Protein AF-A0A453MZD3-F1 (afdb_monomer)

pLDDT: mean 78.27, std 13.88, range [41.5, 93.19]

Structure (mmCIF, N/CA/C/O backbone):
data_AF-A0A453MZD3-F1
#
_entry.id   AF-A0A453MZD3-F1
#
loop_
_atom_site.group_PDB
_atom_site.id
_atom_site.type_symbol
_atom_site.label_atom_id
_atom_site.label_alt_id
_atom_site.label_comp_id
_atom_site.label_asym_id
_atom_site.label_entity_id
_atom_site.label_seq_id
_atom_site.pdbx_PDB_ins_code
_atom_site.Cartn_x
_atom_site.Cartn_y
_atom_site.Cartn_z
_atom_site.occupancy
_atom_site.B_iso_or_equiv
_atom_site.auth_seq_id
_atom_site.auth_comp_id
_atom_site.auth_asym_id
_atom_site.auth_atom_id
_atom_site.pdbx_PDB_model_num
ATOM 1 N N . GLY A 1 1 ? -15.993 2.174 -24.917 1.00 41.50 1 GLY A N 1
ATOM 2 C CA . GLY A 1 1 ? -15.868 1.457 -23.635 1.00 41.50 1 GLY A CA 1
ATOM 3 C C . GLY A 1 1 ? -15.245 2.396 -22.632 1.00 41.50 1 GLY A C 1
ATOM 4 O O . GLY A 1 1 ? -14.217 2.976 -22.952 1.00 41.50 1 GLY A O 1
ATOM 5 N N . ARG A 1 2 ? -15.885 2.629 -21.482 1.00 42.34 2 ARG A N 1
ATOM 6 C CA . ARG A 1 2 ? -15.311 3.472 -20.427 1.00 42.34 2 ARG A CA 1
ATOM 7 C C . ARG A 1 2 ? -14.138 2.698 -19.822 1.00 42.34 2 ARG A C 1
ATOM 9 O O . ARG A 1 2 ? -14.357 1.676 -19.182 1.00 42.34 2 ARG A O 1
ATOM 16 N N . GLN A 1 3 ? -12.914 3.144 -20.092 1.00 46.47 3 GLN A N 1
ATOM 17 C CA . GLN A 1 3 ? -11.719 2.660 -19.413 1.00 46.47 3 GLN A CA 1
ATOM 18 C C . GLN A 1 3 ? -11.893 3.027 -17.939 1.00 46.47 3 GLN A C 1
ATOM 20 O O . GLN A 1 3 ? -11.829 4.199 -17.575 1.00 46.47 3 GLN A O 1
ATOM 25 N N . ILE A 1 4 ? -12.248 2.046 -17.110 1.00 52.25 4 ILE A N 1
ATOM 26 C CA . ILE A 1 4 ? -12.221 2.228 -15.664 1.00 52.25 4 ILE A CA 1
ATOM 27 C C . ILE A 1 4 ? -10.738 2.301 -15.332 1.00 52.25 4 ILE A C 1
ATOM 29 O O . ILE A 1 4 ? -10.037 1.292 -15.396 1.00 52.25 4 ILE A O 1
ATOM 33 N N . CYS A 1 5 ? -10.236 3.514 -15.109 1.00 53.53 5 CYS A N 1
ATOM 34 C CA . CYS A 1 5 ? -8.891 3.708 -14.598 1.00 53.53 5 CYS A CA 1
ATOM 35 C C . CYS A 1 5 ? -8.780 2.860 -13.330 1.00 53.53 5 CYS A C 1
ATOM 37 O O . CYS A 1 5 ? -9.560 3.061 -12.400 1.00 53.53 5 CYS A O 1
ATOM 39 N N . SER A 1 6 ? -7.869 1.886 -13.312 1.00 58.28 6 SER A N 1
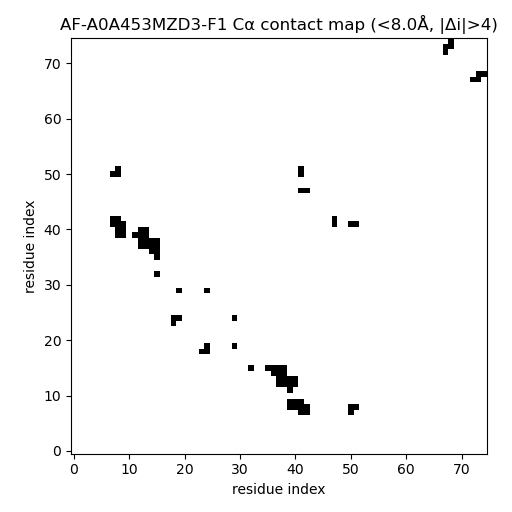ATOM 40 C CA . SER A 1 6 ? -7.555 1.176 -12.075 1.00 58.28 6 SER A CA 1
ATOM 41 C C . SER A 1 6 ? -7.171 2.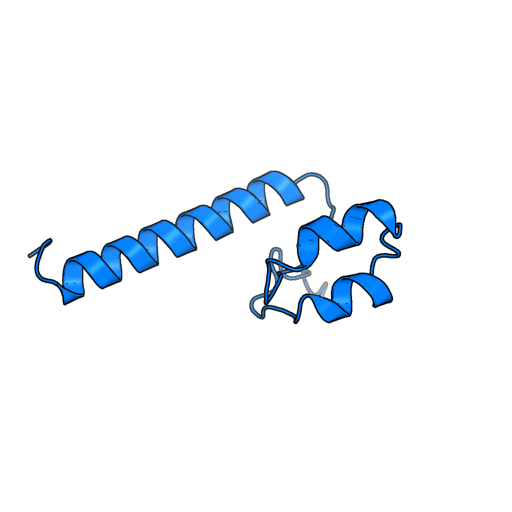224 -11.036 1.00 58.28 6 SER A C 1
ATOM 43 O O . SER A 1 6 ? -6.395 3.134 -11.341 1.00 58.28 6 SER A O 1
ATOM 45 N N . GLU A 1 7 ? -7.724 2.132 -9.827 1.00 63.81 7 GLU A N 1
ATOM 46 C CA . GLU A 1 7 ? -7.269 2.981 -8.729 1.00 63.81 7 GLU A CA 1
ATOM 47 C C . GLU A 1 7 ? -5.748 2.818 -8.590 1.00 63.81 7 GLU A C 1
ATOM 49 O O . GLU A 1 7 ? -5.227 1.700 -8.611 1.00 63.81 7 GLU A O 1
ATOM 54 N N . HIS A 1 8 ? -5.025 3.940 -8.513 1.00 67.50 8 HIS A N 1
ATOM 55 C CA . HIS A 1 8 ? -3.557 3.941 -8.457 1.00 67.50 8 HIS A CA 1
ATOM 56 C C . HIS A 1 8 ? -3.039 3.316 -7.154 1.00 67.50 8 HIS A C 1
ATOM 58 O O . HIS A 1 8 ? -1.934 2.776 -7.105 1.00 67.50 8 HIS A O 1
ATOM 64 N N . VAL A 1 9 ? -3.855 3.403 -6.103 1.00 64.75 9 VAL A N 1
ATOM 65 C CA . VAL A 1 9 ? -3.652 2.827 -4.778 1.00 64.75 9 VAL A CA 1
ATOM 66 C C . VAL A 1 9 ? -5.036 2.414 -4.276 1.00 64.75 9 VAL A C 1
ATOM 68 O O . VAL A 1 9 ? -5.941 3.243 -4.267 1.00 64.75 9 VAL A O 1
ATOM 71 N N . GLN A 1 10 ? -5.217 1.152 -3.876 1.00 74.81 10 GLN A N 1
ATOM 72 C CA . GLN A 1 10 ? -6.492 0.701 -3.307 1.00 74.81 10 GLN A CA 1
ATOM 73 C C . GLN A 1 10 ? -6.791 1.480 -2.026 1.00 74.81 10 GLN A C 1
ATOM 75 O O . GLN A 1 10 ? -5.890 1.626 -1.208 1.00 74.81 10 GLN A O 1
ATOM 80 N N . HIS A 1 11 ? -8.027 1.930 -1.797 1.00 73.75 11 HIS A N 1
ATOM 81 C CA . HIS A 1 11 ? -8.387 2.643 -0.558 1.00 73.75 11 HIS A CA 1
ATOM 82 C C . HIS A 1 11 ? -8.498 1.737 0.675 1.00 73.75 11 HIS A C 1
ATOM 84 O O . HIS A 1 11 ? -8.174 2.160 1.787 1.00 73.75 11 HIS A O 1
ATOM 90 N N . GLN A 1 12 ? -8.859 0.468 0.495 1.00 80.44 12 GLN A N 1
ATOM 91 C CA . GLN A 1 12 ? -8.983 -0.501 1.588 1.00 80.44 12 GLN A CA 1
ATOM 92 C C . GLN A 1 12 ? -7.708 -1.325 1.764 1.00 80.44 12 GLN A C 1
ATOM 94 O O . GLN A 1 12 ? -7.059 -1.709 0.790 1.00 80.44 12 GLN A O 1
ATOM 99 N N . THR A 1 13 ? -7.339 -1.542 3.021 1.00 88.94 13 THR A N 1
ATOM 100 C CA . THR A 1 13 ? -6.319 -2.509 3.412 1.00 88.94 13 THR A CA 1
ATOM 101 C C . THR A 1 13 ? -6.891 -3.922 3.357 1.00 88.94 13 THR A C 1
ATOM 103 O O . THR A 1 13 ? -8.103 -4.132 3.338 1.00 88.94 13 THR A O 1
ATOM 106 N N . GLN A 1 14 ? -6.000 -4.899 3.277 1.00 89.81 14 GLN A N 1
ATOM 107 C CA . GLN A 1 14 ? -6.309 -6.319 3.263 1.00 89.81 14 GLN A CA 1
ATOM 108 C C . GLN A 1 14 ? -5.528 -7.011 4.376 1.00 89.81 14 GLN A C 1
ATOM 110 O O . GLN A 1 14 ? -4.419 -6.578 4.703 1.00 89.81 14 GLN A O 1
ATOM 115 N N . PRO A 1 15 ? -6.065 -8.091 4.957 1.00 89.88 15 PRO A N 1
ATOM 116 C CA . PRO A 1 15 ? -5.378 -8.813 6.018 1.00 89.88 15 PRO A CA 1
ATOM 117 C C . PRO A 1 15 ? -4.102 -9.469 5.480 1.00 89.88 15 PRO A C 1
ATOM 119 O O . PRO A 1 15 ? -4.117 -10.061 4.400 1.00 89.88 15 PRO A O 1
ATOM 122 N N . ILE A 1 16 ? -3.003 -9.428 6.245 1.00 88.12 16 ILE A N 1
ATOM 123 C CA . ILE A 1 16 ? -1.702 -9.979 5.812 1.00 88.12 16 ILE A CA 1
ATOM 124 C C . ILE A 1 16 ? -1.780 -11.463 5.418 1.00 88.12 16 ILE A C 1
ATOM 126 O O . ILE A 1 16 ? -1.035 -11.936 4.561 1.00 88.12 16 ILE A O 1
ATOM 130 N N . SER A 1 17 ? -2.730 -12.196 6.008 1.00 84.19 17 SER A N 1
ATOM 131 C CA . SER A 1 17 ? -2.991 -13.608 5.724 1.00 84.19 17 SER A CA 1
ATOM 132 C C . SER A 1 17 ? -3.338 -13.866 4.254 1.00 84.19 17 SER A C 1
ATOM 134 O O . SER A 1 17 ? -3.093 -14.959 3.738 1.00 84.19 17 SER A O 1
ATOM 136 N N . GLU A 1 18 ? -3.853 -12.857 3.551 1.00 85.44 18 GLU A N 1
ATOM 137 C CA . GLU A 1 18 ? -4.225 -12.950 2.146 1.00 85.44 18 GLU A CA 1
ATOM 138 C C . GLU A 1 18 ? -3.017 -12.909 1.193 1.00 85.44 18 GLU A C 1
ATOM 140 O O . GLU A 1 18 ? -3.101 -13.410 0.067 1.00 85.44 18 GLU A O 1
ATOM 145 N N . VAL A 1 19 ? -1.857 -12.413 1.649 1.00 81.25 19 VAL A N 1
ATOM 146 C CA . VAL A 1 19 ? -0.629 -12.335 0.837 1.00 81.25 19 VAL A CA 1
ATOM 147 C C . VAL A 1 19 ? -0.215 -13.711 0.314 1.00 81.25 19 VAL A C 1
ATOM 149 O O . VAL A 1 19 ? 0.139 -13.858 -0.859 1.00 81.25 19 VAL A O 1
ATOM 152 N N . ARG A 1 20 ? -0.312 -14.738 1.168 1.00 70.62 20 ARG A N 1
ATOM 153 C CA . ARG A 1 20 ? 0.070 -16.117 0.835 1.00 70.62 20 ARG A CA 1
ATOM 154 C C . ARG A 1 20 ? -0.761 -16.689 -0.311 1.00 70.62 20 ARG A C 1
ATOM 156 O O . ARG A 1 20 ? -0.223 -17.390 -1.162 1.00 70.62 20 ARG A O 1
ATOM 163 N N . ASN A 1 21 ? -2.060 -16.397 -0.316 1.00 72.56 21 ASN A N 1
ATOM 164 C CA . ASN A 1 21 ? -2.990 -16.901 -1.323 1.00 72.56 21 ASN A CA 1
ATOM 165 C C . ASN A 1 21 ? -2.793 -16.172 -2.661 1.00 72.56 21 ASN A C 1
ATOM 167 O O . ASN A 1 21 ? -2.813 -16.784 -3.724 1.00 72.56 21 ASN A O 1
ATOM 171 N N . ARG A 1 22 ? -2.549 -14.858 -2.606 1.00 73.44 22 ARG A N 1
ATOM 172 C CA . ARG A 1 22 ? -2.636 -14.000 -3.789 1.00 73.44 22 ARG A CA 1
ATOM 173 C C . ARG A 1 22 ? -1.310 -13.759 -4.520 1.00 73.44 22 ARG A C 1
ATOM 175 O O . ARG A 1 22 ? -1.341 -13.506 -5.719 1.00 73.44 22 ARG A O 1
ATOM 182 N N . TYR A 1 23 ? -0.164 -13.856 -3.839 1.00 72.06 23 TYR A N 1
ATOM 183 C CA . TYR A 1 23 ? 1.140 -13.457 -4.403 1.00 72.06 23 TYR A CA 1
ATOM 184 C C . TYR A 1 23 ? 2.209 -14.559 -4.413 1.00 72.06 23 TYR A C 1
ATOM 186 O O . TYR A 1 23 ? 3.376 -14.262 -4.652 1.00 72.06 23 TYR A O 1
ATOM 194 N N . MET A 1 24 ? 1.832 -15.823 -4.165 1.00 63.56 24 MET A N 1
ATOM 195 C CA . MET A 1 24 ? 2.730 -16.997 -4.190 1.00 63.56 24 MET A CA 1
ATOM 196 C C . MET A 1 24 ? 4.083 -16.763 -3.490 1.00 63.56 24 MET A C 1
ATOM 198 O O . MET A 1 24 ? 5.140 -17.145 -3.993 1.00 63.56 24 MET A O 1
ATOM 202 N N . VAL A 1 25 ? 4.060 -16.103 -2.329 1.00 61.38 25 VAL A N 1
ATOM 203 C CA . VAL A 1 25 ? 5.279 -15.778 -1.582 1.00 61.38 25 VAL A CA 1
ATOM 204 C C . VAL A 1 25 ? 5.954 -17.077 -1.129 1.00 61.38 25 VAL A C 1
ATOM 206 O O . VAL A 1 25 ? 5.334 -17.907 -0.464 1.00 61.38 25 VAL A O 1
ATOM 209 N N . SER A 1 26 ? 7.223 -17.262 -1.510 1.00 58.12 26 SER A N 1
ATOM 210 C CA . SER A 1 26 ? 8.058 -18.379 -1.049 1.00 58.12 26 SER A CA 1
ATOM 211 C C . SER A 1 26 ? 8.095 -18.417 0.482 1.00 58.12 26 SER A C 1
ATOM 213 O O . SER A 1 26 ? 8.175 -17.369 1.126 1.00 58.12 26 SER A O 1
ATOM 215 N N . SER A 1 27 ? 8.065 -19.617 1.071 1.00 59.19 27 SER A N 1
ATOM 21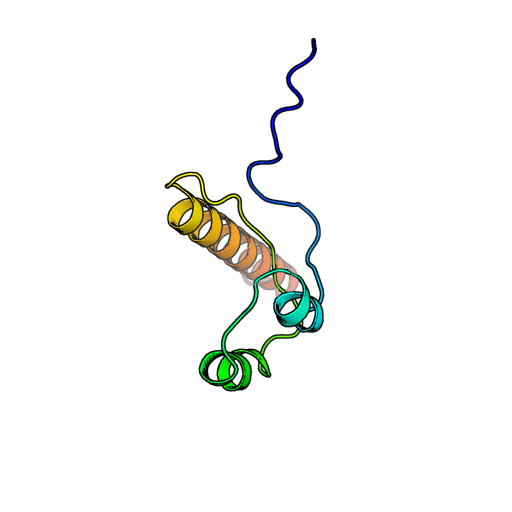6 C CA . SER A 1 27 ? 7.983 -19.826 2.526 1.00 59.19 27 SER A CA 1
ATOM 217 C C . SER A 1 27 ? 9.036 -19.059 3.326 1.00 59.19 27 SER A C 1
ATOM 219 O O . SER A 1 27 ? 8.780 -18.716 4.473 1.00 59.19 27 SER A O 1
ATOM 221 N N . ASN A 1 28 ? 10.187 -18.750 2.721 1.00 59.53 28 ASN A N 1
ATOM 222 C CA .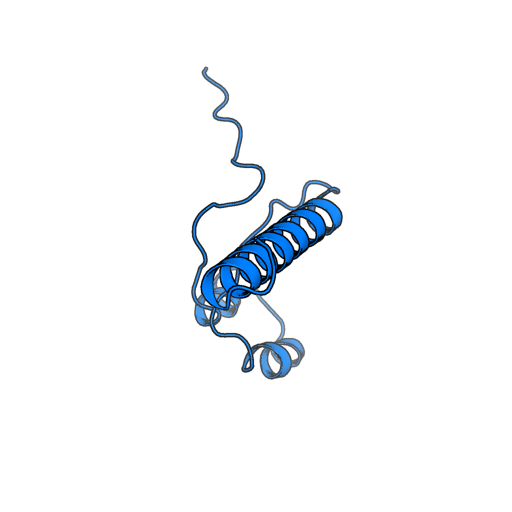 ASN A 1 28 ? 11.299 -18.055 3.372 1.00 59.53 28 ASN A CA 1
ATOM 223 C C . ASN A 1 28 ? 11.063 -1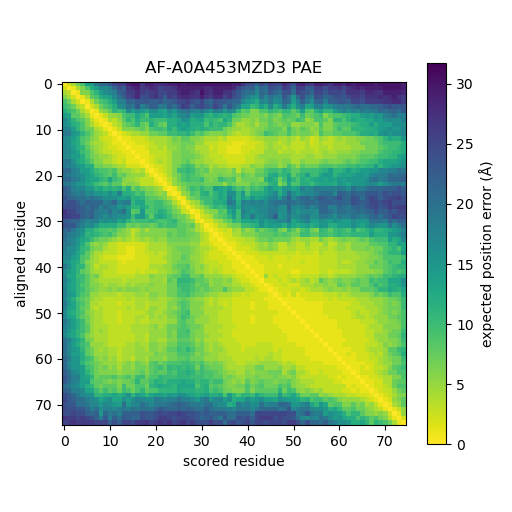6.544 3.573 1.00 59.53 28 ASN A C 1
ATOM 225 O O . ASN A 1 28 ? 11.821 -15.913 4.304 1.00 59.53 28 ASN A O 1
ATOM 229 N N . GLY A 1 29 ? 10.060 -15.956 2.910 1.00 57.81 29 GLY A N 1
ATOM 230 C CA . GLY A 1 29 ? 9.672 -14.551 3.080 1.00 57.81 29 GLY A CA 1
ATOM 231 C C . GLY A 1 29 ? 8.511 -14.336 4.057 1.00 57.81 29 GLY A C 1
ATOM 232 O O . GLY A 1 29 ? 8.284 -13.208 4.485 1.00 57.81 29 GLY A O 1
ATOM 233 N N . MET A 1 30 ? 7.773 -15.390 4.427 1.00 58.97 30 MET A N 1
ATOM 234 C CA . MET A 1 30 ? 6.555 -15.279 5.249 1.00 58.97 30 MET A CA 1
ATOM 235 C C . MET A 1 30 ? 6.839 -14.958 6.716 1.00 58.97 30 MET A C 1
ATOM 237 O O . MET A 1 30 ? 6.129 -14.164 7.315 1.00 58.97 30 MET A O 1
ATOM 241 N N . ASN A 1 31 ? 7.907 -15.518 7.268 1.00 63.62 31 ASN A N 1
ATOM 242 C CA . ASN A 1 31 ? 8.365 -15.294 8.639 1.00 63.62 31 ASN A CA 1
ATOM 243 C C . ASN A 1 31 ? 8.728 -13.820 8.923 1.00 63.62 31 ASN A C 1
ATOM 245 O O . ASN A 1 31 ? 8.806 -13.420 10.079 1.00 63.62 31 ASN A O 1
ATOM 249 N N . SER A 1 32 ? 8.915 -12.992 7.888 1.00 72.56 32 SER A N 1
ATOM 250 C CA . SER A 1 32 ? 9.060 -11.537 8.034 1.00 72.56 32 SER A CA 1
ATOM 251 C C . SER A 1 32 ? 7.721 -10.789 8.101 1.00 72.56 32 SER A C 1
ATOM 253 O O . SER A 1 32 ? 7.702 -9.634 8.524 1.00 72.56 32 SER A O 1
ATOM 255 N N . LEU A 1 33 ? 6.621 -11.391 7.641 1.00 77.50 33 LEU A N 1
ATOM 256 C CA . LEU A 1 33 ? 5.309 -10.742 7.543 1.00 77.50 33 LEU A CA 1
ATOM 257 C C . LEU A 1 33 ? 4.459 -10.919 8.806 1.00 77.50 33 LEU A C 1
ATOM 259 O O . LEU A 1 33 ? 3.501 -10.175 8.981 1.00 77.50 33 LEU A O 1
ATOM 263 N N . ASP A 1 34 ? 4.831 -11.833 9.704 1.00 78.75 34 ASP A N 1
ATOM 264 C CA . ASP A 1 34 ? 4.080 -12.125 10.935 1.00 78.75 34 ASP A CA 1
ATOM 265 C C . ASP A 1 34 ? 3.948 -10.910 11.879 1.00 78.75 34 ASP A C 1
ATOM 267 O O . ASP A 1 34 ? 3.048 -10.865 12.714 1.00 78.75 34 ASP A O 1
ATOM 271 N N . GLY A 1 35 ? 4.812 -9.897 11.738 1.00 86.19 35 GLY A N 1
ATOM 272 C CA . GLY A 1 35 ? 4.729 -8.634 12.483 1.00 86.19 35 GLY A CA 1
ATOM 273 C C . GLY A 1 35 ? 3.739 -7.605 11.919 1.00 86.19 35 GLY A C 1
ATOM 274 O O . GLY A 1 35 ? 3.598 -6.528 12.496 1.00 86.19 35 GLY A O 1
ATOM 275 N N . TYR A 1 36 ? 3.077 -7.897 10.798 1.00 87.12 36 TYR A N 1
ATOM 276 C CA . TYR A 1 36 ? 2.173 -6.975 10.113 1.00 87.12 36 TYR A CA 1
ATOM 277 C C . TYR A 1 36 ? 0.734 -7.487 10.170 1.00 87.12 36 TYR A C 1
ATOM 279 O O . TYR A 1 36 ? 0.478 -8.643 9.868 1.00 87.12 36 TYR A O 1
ATOM 287 N N . SER A 1 37 ? -0.230 -6.627 10.503 1.00 90.19 37 SER A N 1
ATOM 288 C CA . SER A 1 37 ? -1.653 -7.015 10.541 1.00 90.19 37 SER A CA 1
ATOM 289 C C . SER A 1 37 ? -2.321 -6.920 9.169 1.00 90.19 37 SER A C 1
ATOM 291 O O . SER A 1 37 ? -3.128 -7.767 8.779 1.00 90.19 37 SER A O 1
ATOM 293 N N . GLU A 1 38 ? -1.978 -5.874 8.424 1.00 91.12 38 GLU A N 1
ATOM 294 C CA . GLU A 1 38 ? -2.647 -5.485 7.190 1.00 91.12 38 GLU A CA 1
ATOM 295 C C . GLU A 1 38 ? -1.636 -5.000 6.151 1.00 91.12 38 GLU A C 1
ATOM 297 O O . GLU A 1 38 ? -0.568 -4.483 6.486 1.00 91.12 38 GLU A O 1
ATOM 302 N N . PHE A 1 39 ? -1.991 -5.132 4.876 1.00 87.88 39 PHE A N 1
ATOM 303 C CA . PHE A 1 39 ? -1.229 -4.602 3.754 1.00 87.88 39 PHE A CA 1
ATOM 304 C C . PHE A 1 39 ? -2.159 -3.948 2.735 1.00 87.88 39 PHE A C 1
ATOM 306 O O . PHE A 1 39 ? -3.367 -4.180 2.709 1.00 87.88 39 PHE A O 1
ATOM 313 N N . ARG A 1 40 ? -1.588 -3.117 1.867 1.00 89.38 40 ARG A N 1
ATOM 314 C CA . ARG A 1 40 ? -2.313 -2.465 0.781 1.00 89.38 40 ARG A CA 1
ATOM 315 C C . ARG A 1 40 ? -1.650 -2.832 -0.541 1.00 89.38 40 ARG A C 1
ATOM 317 O O . ARG A 1 40 ? -0.473 -2.516 -0.715 1.00 89.38 40 ARG A O 1
ATOM 324 N N . PRO A 1 41 ? -2.357 -3.480 -1.475 1.00 86.62 41 PRO A N 1
ATOM 325 C CA . PRO A 1 41 ? -1.786 -3.760 -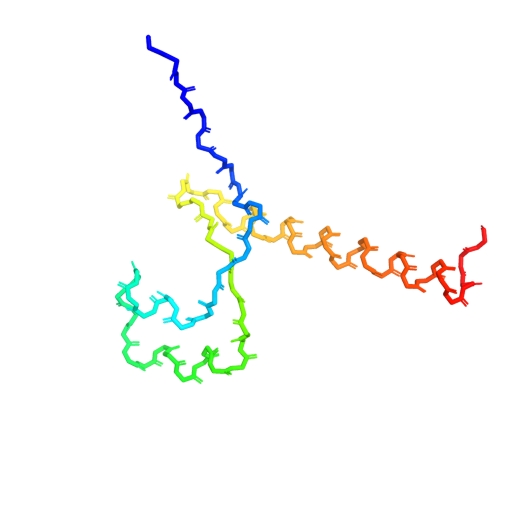2.778 1.00 86.62 41 PRO A CA 1
ATOM 326 C C . PRO A 1 41 ? -1.689 -2.475 -3.605 1.00 86.62 41 PRO A C 1
ATOM 328 O O . PRO A 1 41 ? -2.589 -1.631 -3.610 1.00 86.62 41 PRO A O 1
ATOM 331 N N . VAL A 1 42 ? -0.579 -2.349 -4.324 1.00 86.81 42 VAL A N 1
ATOM 332 C CA . VAL A 1 42 ? -0.303 -1.252 -5.253 1.00 86.81 42 VAL A CA 1
ATOM 333 C C . VAL A 1 42 ? 0.004 -1.866 -6.611 1.00 86.81 42 VAL A C 1
ATOM 335 O O . VAL A 1 42 ? 0.713 -2.870 -6.695 1.00 86.81 42 VAL A O 1
ATOM 338 N N . ILE A 1 43 ? -0.552 -1.288 -7.674 1.00 86.94 43 ILE A N 1
ATOM 339 C CA . ILE A 1 43 ? -0.358 -1.797 -9.034 1.00 86.94 43 ILE A CA 1
ATOM 340 C C . ILE A 1 43 ? 1.126 -1.745 -9.427 1.00 86.94 43 ILE A C 1
ATOM 342 O O . ILE A 1 43 ? 1.805 -0.751 -9.184 1.00 86.94 43 ILE A O 1
ATOM 346 N N . GLY A 1 44 ? 1.633 -2.828 -10.018 1.00 85.00 44 GLY A N 1
ATOM 347 C CA . GLY A 1 44 ? 3.035 -2.980 -10.416 1.00 85.00 44 GLY A CA 1
ATOM 348 C C . GLY A 1 44 ? 3.328 -2.430 -11.812 1.00 85.00 44 GLY A C 1
ATOM 349 O O . GLY A 1 44 ? 3.720 -3.190 -12.689 1.00 85.00 44 GLY A O 1
ATOM 350 N N . ASP A 1 45 ? 3.120 -1.135 -12.036 1.00 89.12 45 ASP A N 1
ATOM 351 C CA . ASP A 1 45 ? 3.300 -0.471 -13.340 1.00 89.12 45 ASP A CA 1
ATOM 352 C C . ASP A 1 45 ? 4.626 0.305 -13.469 1.00 89.12 45 ASP A C 1
ATOM 354 O O . ASP A 1 45 ? 4.765 1.158 -14.340 1.00 89.12 45 ASP A O 1
ATOM 358 N N . GLY A 1 46 ? 5.601 0.012 -12.603 1.00 89.56 46 GLY A N 1
ATOM 359 C CA . GLY A 1 46 ? 6.899 0.698 -12.541 1.00 89.56 46 GLY A CA 1
ATOM 360 C C . GLY A 1 46 ? 6.966 1.817 -11.498 1.00 89.56 46 GLY A C 1
ATOM 361 O O . GLY A 1 46 ? 8.047 2.116 -11.003 1.00 89.56 46 GLY A O 1
ATOM 362 N N . GLU A 1 47 ? 5.819 2.339 -11.055 1.00 92.06 47 GLU A N 1
ATOM 363 C CA . GLU A 1 47 ? 5.737 3.436 -10.076 1.00 92.06 47 GLU A CA 1
ATOM 364 C C . GLU A 1 47 ? 5.313 2.962 -8.672 1.00 92.06 47 GLU A C 1
ATOM 366 O O . GLU A 1 47 ? 5.070 3.765 -7.765 1.00 92.06 47 GLU A O 1
ATOM 371 N N . CYS A 1 48 ? 5.203 1.645 -8.462 1.00 89.12 48 CYS A N 1
ATOM 372 C CA . CYS A 1 48 ? 4.657 1.058 -7.236 1.00 89.12 48 CYS A CA 1
ATOM 373 C C . CYS A 1 48 ? 5.437 1.448 -5.972 1.00 89.12 48 CYS A C 1
ATOM 375 O O . CYS A 1 48 ? 4.822 1.685 -4.929 1.00 89.12 48 CYS A O 1
ATOM 377 N N . PHE A 1 49 ? 6.765 1.576 -6.061 1.00 91.19 49 PHE A N 1
ATOM 378 C CA . PHE A 1 49 ? 7.603 2.029 -4.950 1.00 91.19 49 PHE A CA 1
ATOM 379 C C . PHE A 1 49 ? 7.253 3.462 -4.538 1.00 91.19 49 PHE A C 1
ATOM 381 O O . PHE A 1 49 ? 6.929 3.706 -3.376 1.00 91.19 49 PHE A O 1
ATOM 388 N N . TYR A 1 50 ? 7.246 4.396 -5.493 1.00 92.12 50 TYR A N 1
ATOM 389 C CA . TYR A 1 50 ? 6.951 5.803 -5.228 1.00 92.12 50 TYR A CA 1
ATOM 390 C C . TYR A 1 50 ? 5.535 5.988 -4.693 1.00 92.12 50 TYR A C 1
ATOM 392 O O . TYR A 1 50 ? 5.334 6.702 -3.714 1.00 92.12 50 TYR A O 1
ATOM 400 N N . ARG A 1 51 ? 4.552 5.285 -5.264 1.00 92.38 51 ARG A N 1
ATOM 401 C CA . ARG A 1 51 ? 3.165 5.339 -4.782 1.00 92.38 51 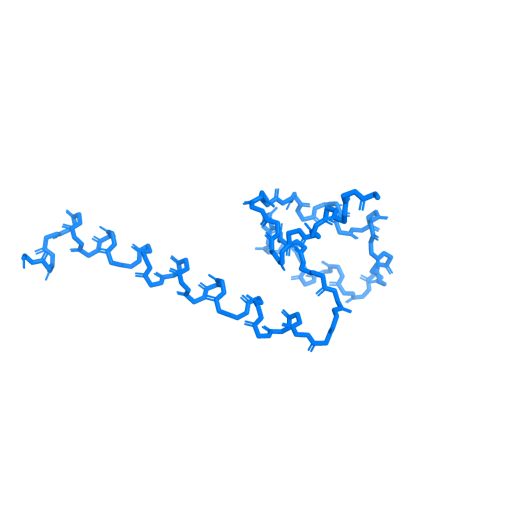ARG A CA 1
ATOM 402 C C . ARG A 1 51 ? 3.019 4.801 -3.366 1.00 92.38 51 ARG A C 1
ATOM 404 O O . ARG A 1 51 ? 2.347 5.431 -2.553 1.00 92.38 51 ARG A O 1
ATOM 411 N N . SER A 1 52 ? 3.672 3.679 -3.062 1.00 90.88 52 SER A N 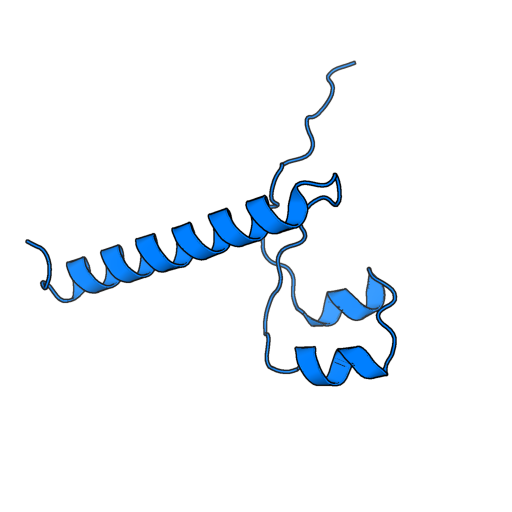1
ATOM 412 C CA . SER A 1 52 ? 3.666 3.105 -1.712 1.00 90.88 52 SER A CA 1
ATOM 413 C C . SER A 1 52 ? 4.321 4.056 -0.710 1.00 90.88 52 SER A C 1
ATOM 415 O O . SER A 1 52 ? 3.771 4.300 0.360 1.00 90.88 52 SER A O 1
ATOM 417 N N . PHE A 1 53 ? 5.465 4.640 -1.074 1.00 93.19 53 PHE A N 1
ATOM 418 C CA . PHE A 1 53 ? 6.192 5.582 -0.230 1.00 93.19 53 PHE A CA 1
ATOM 419 C C . PHE A 1 53 ? 5.387 6.858 0.044 1.00 93.19 53 PHE A C 1
ATOM 421 O O . PHE A 1 53 ? 5.208 7.228 1.203 1.00 93.19 53 PHE A O 1
ATOM 428 N N . ILE A 1 54 ? 4.857 7.500 -1.004 1.00 93.00 54 ILE A N 1
ATOM 429 C CA . ILE A 1 54 ? 4.062 8.731 -0.887 1.00 93.00 54 ILE A CA 1
ATOM 430 C C . ILE A 1 54 ? 2.838 8.484 -0.007 1.00 93.00 54 ILE A C 1
ATOM 432 O O . ILE A 1 54 ? 2.570 9.268 0.901 1.00 93.00 54 ILE A O 1
ATOM 436 N N . PHE A 1 55 ? 2.115 7.384 -0.234 1.00 91.38 55 PHE A N 1
ATOM 437 C CA . PHE A 1 55 ? 0.930 7.070 0.557 1.00 91.38 55 PHE A CA 1
ATOM 438 C C . PHE A 1 55 ? 1.275 6.857 2.037 1.00 91.38 55 PHE A C 1
ATOM 440 O O . PHE A 1 55 ? 0.656 7.472 2.904 1.00 91.38 55 PHE A O 1
ATOM 447 N N . SER A 1 56 ? 2.289 6.039 2.334 1.00 90.25 56 SER A N 1
ATOM 448 C CA . SER A 1 56 ? 2.734 5.790 3.710 1.00 90.25 56 SER A CA 1
ATOM 449 C C . SER A 1 56 ? 3.187 7.071 4.409 1.00 90.25 56 SER A C 1
ATOM 451 O O . SER A 1 56 ? 2.823 7.302 5.561 1.00 90.25 56 SER A O 1
ATOM 453 N N . TYR A 1 57 ? 3.926 7.933 3.708 1.00 93.06 57 TYR A N 1
ATOM 454 C CA . TYR A 1 57 ? 4.364 9.216 4.248 1.00 93.06 57 TYR A CA 1
ATOM 455 C C . TYR A 1 57 ? 3.182 10.123 4.598 1.00 93.06 57 TYR A C 1
ATOM 457 O O . TYR A 1 57 ? 3.142 10.671 5.696 1.00 93.06 57 TYR A O 1
ATOM 465 N N . LEU A 1 58 ? 2.196 10.247 3.703 1.00 91.56 58 LEU A N 1
ATOM 466 C CA . LEU A 1 58 ? 1.015 11.076 3.945 1.00 91.56 58 LEU A CA 1
ATOM 467 C C . LEU A 1 58 ? 0.189 10.568 5.129 1.00 91.56 58 LEU A C 1
ATOM 469 O O . LEU A 1 58 ? -0.241 11.376 5.945 1.00 91.56 58 LEU A O 1
ATOM 473 N N . VAL A 1 59 ? 0.001 9.251 5.264 1.00 89.94 59 VAL A N 1
ATOM 474 C CA . VAL A 1 59 ? -0.705 8.670 6.419 1.00 89.94 59 VAL A CA 1
ATOM 475 C C . VAL A 1 59 ? 0.008 9.013 7.723 1.00 89.94 59 VAL A C 1
ATOM 477 O O . VAL A 1 59 ? -0.640 9.454 8.669 1.00 89.94 59 VAL A O 1
ATOM 480 N N . ILE A 1 60 ? 1.334 8.856 7.767 1.00 91.62 60 ILE A N 1
ATOM 481 C CA . ILE A 1 60 ? 2.129 9.178 8.956 1.00 91.62 60 ILE A CA 1
ATOM 482 C C . ILE A 1 60 ? 2.053 10.675 9.254 1.00 91.62 60 ILE A C 1
ATOM 484 O O . ILE A 1 60 ? 1.733 11.047 10.375 1.00 91.62 60 ILE A O 1
ATOM 488 N N . ALA A 1 61 ? 2.286 11.534 8.261 1.00 91.88 61 ALA A N 1
ATOM 489 C CA . ALA A 1 61 ? 2.266 12.981 8.442 1.00 91.88 61 ALA A CA 1
ATOM 490 C C . ALA A 1 61 ? 0.898 13.484 8.925 1.00 91.88 61 ALA A C 1
ATOM 492 O O . ALA A 1 61 ? 0.836 14.296 9.845 1.00 91.88 61 ALA A O 1
ATOM 493 N N . LEU A 1 62 ? -0.196 12.974 8.349 1.00 91.12 62 LEU A N 1
ATOM 494 C CA . LEU A 1 62 ? -1.556 13.331 8.751 1.00 91.12 62 LEU A CA 1
ATOM 495 C C . LEU A 1 62 ? -1.899 12.808 10.145 1.00 91.12 62 LEU A C 1
ATOM 497 O O . LEU A 1 62 ? -2.487 13.547 10.927 1.00 91.12 62 LEU A O 1
ATOM 501 N N . LEU A 1 63 ? -1.516 11.572 10.480 1.00 89.25 63 LEU A N 1
ATOM 502 C CA . LEU A 1 63 ? -1.727 11.026 11.821 1.00 89.25 63 LEU A CA 1
ATOM 503 C C . LEU A 1 63 ? -0.916 11.805 12.858 1.00 89.25 63 LEU A C 1
ATOM 505 O O . LEU A 1 63 ? -1.449 12.175 13.896 1.00 89.25 63 LEU A O 1
ATOM 509 N N . SER A 1 64 ? 0.353 12.100 12.573 1.00 88.56 64 SER A N 1
ATOM 510 C CA . SER A 1 64 ? 1.197 12.923 13.437 1.00 88.56 64 SER A CA 1
ATOM 511 C C . SER A 1 64 ? 0.626 14.325 13.611 1.00 88.56 64 SER A C 1
ATOM 513 O O . SER A 1 64 ? 0.604 14.819 14.731 1.00 88.56 64 SER A O 1
ATOM 515 N N . PHE A 1 65 ? 0.126 14.947 12.541 1.00 86.94 65 PHE A N 1
ATOM 516 C CA . PHE A 1 65 ? -0.536 16.245 12.620 1.00 86.94 65 PHE A CA 1
ATOM 517 C C . PHE A 1 65 ? -1.813 16.180 13.465 1.00 86.94 65 PHE A C 1
ATOM 519 O O . PHE A 1 65 ? -1.998 17.008 14.349 1.00 86.94 65 PHE A O 1
ATOM 526 N N . PHE A 1 66 ? -2.663 15.175 13.241 1.00 86.31 66 PHE A N 1
ATOM 527 C CA . PHE A 1 66 ? -3.898 14.987 13.999 1.00 86.31 66 PHE A CA 1
ATOM 528 C C . PHE A 1 66 ? -3.622 14.746 15.486 1.00 86.31 66 PHE A C 1
ATOM 530 O O . PHE A 1 66 ? -4.231 15.394 16.328 1.00 86.31 66 PHE A O 1
ATOM 537 N N . LEU A 1 67 ? -2.657 13.882 15.816 1.00 85.06 67 LEU A N 1
ATOM 538 C CA . LEU A 1 67 ? -2.240 13.645 17.199 1.00 85.06 67 LEU A CA 1
ATOM 539 C C . LEU A 1 67 ? -1.614 14.894 17.826 1.00 85.06 67 LEU A C 1
ATOM 541 O O . LEU A 1 67 ? -1.896 15.185 18.981 1.00 85.06 67 LEU A O 1
ATOM 545 N N . ALA A 1 68 ? -0.797 15.647 17.084 1.00 82.81 68 ALA A N 1
ATOM 546 C CA . ALA A 1 68 ? -0.210 16.897 17.564 1.00 82.81 68 ALA A CA 1
ATOM 547 C C . ALA A 1 68 ? -1.268 17.983 17.816 1.00 82.81 68 ALA A C 1
ATOM 549 O O . ALA A 1 68 ? -1.120 18.766 18.752 1.00 82.81 68 ALA A O 1
ATOM 550 N N . TYR 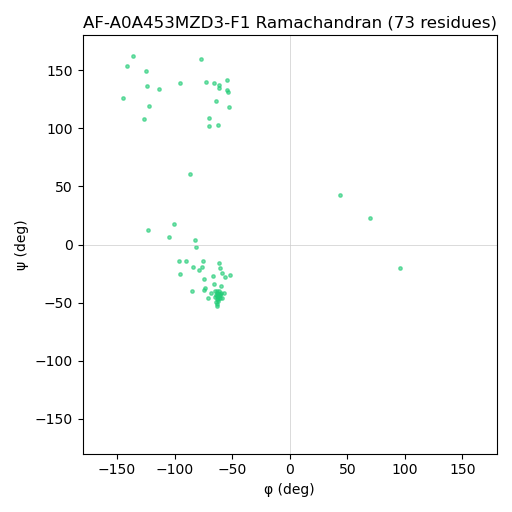A 1 69 ? -2.331 18.018 17.011 1.00 81.62 69 TYR A N 1
ATOM 551 C CA . TYR A 1 69 ? -3.474 18.904 17.214 1.00 81.62 69 TYR A CA 1
ATOM 552 C C . TYR A 1 69 ? -4.313 18.474 18.426 1.00 81.62 69 TYR A C 1
ATOM 554 O O . TYR A 1 69 ? -4.622 19.299 19.280 1.00 81.62 69 TYR A O 1
ATOM 562 N N . ASP A 1 70 ? -4.618 17.179 18.551 1.00 80.25 70 ASP A N 1
ATOM 563 C CA . ASP A 1 70 ? -5.413 16.619 19.654 1.00 80.25 70 ASP A CA 1
ATOM 564 C C . ASP A 1 70 ? -4.729 16.806 21.021 1.00 80.25 70 ASP A C 1
ATOM 566 O O . ASP A 1 70 ? -5.365 17.202 21.995 1.00 80.25 70 ASP A O 1
ATOM 570 N N . VAL A 1 71 ? -3.401 16.639 21.081 1.00 79.25 71 VAL A N 1
ATOM 571 C CA . VAL A 1 71 ? -2.602 16.906 22.294 1.00 79.25 71 VAL A CA 1
ATOM 572 C C . VAL A 1 71 ? -2.244 18.389 22.488 1.00 79.25 71 VAL A C 1
ATOM 574 O O . VAL A 1 71 ? -1.514 18.719 23.423 1.00 79.25 71 VAL A O 1
ATOM 577 N N . GLY A 1 72 ? -2.736 19.290 21.627 1.00 71.81 72 GLY A N 1
ATOM 578 C CA . GLY A 1 72 ? -2.571 20.743 21.759 1.00 71.81 72 GLY A CA 1
ATOM 579 C C . GLY A 1 72 ? -1.145 21.265 21.538 1.00 71.81 72 GLY A C 1
ATOM 580 O O . GLY A 1 72 ? -0.798 22.331 22.043 1.00 71.81 72 GLY A O 1
ATOM 581 N N . LEU A 1 73 ? -0.296 20.525 20.817 1.00 67.50 73 LEU A N 1
ATOM 582 C CA . LEU A 1 73 ? 1.081 20.932 20.502 1.00 67.50 73 LEU A CA 1
ATOM 583 C C . LEU A 1 73 ? 1.142 21.947 19.344 1.00 67.50 73 LEU A C 1
ATOM 585 O O . LEU A 1 73 ? 2.129 22.668 19.203 1.00 67.50 73 LEU A O 1
ATOM 589 N N . VAL A 1 74 ? 0.103 21.990 18.508 1.00 61.59 74 VAL A N 1
ATOM 590 C CA . VAL A 1 74 ? -0.037 22.928 17.387 1.00 61.59 74 VAL A CA 1
ATOM 591 C C . VAL A 1 74 ? -1.381 23.641 17.535 1.00 61.59 74 VAL A C 1
ATOM 593 O O . VAL A 1 74 ? -2.423 23.017 17.341 1.00 61.59 74 VAL A O 1
ATOM 596 N N . SER A 1 75 ? -1.331 24.923 17.911 1.00 62.00 75 SER A N 1
ATOM 597 C CA . SER A 1 75 ? -2.489 25.827 18.030 1.00 62.00 75 SER A CA 1
ATOM 598 C C . SER A 1 75 ? -2.762 26.591 16.743 1.00 62.00 75 SER A C 1
ATOM 600 O O . SER A 1 75 ? -1.775 27.010 16.094 1.00 62.00 75 SER A O 1
#

Sequence (75 aa):
GRQICSEHVQHQTQPISEVRNRYMVSSNGMNSLDGYSEFRPVIGDGECFYRSFIFSYLVIALLSFFLAYDVGLVS

Radius of gyration: 16.42 Å; Cα contacts (8 Å, |Δi|>4): 42; chains: 1; bounding box: 27×46×46 Å

Mean predicted aligned error: 9.56 Å

Secondary structure (DSSP, 8-state):
----PPPSB-SS-EEGGGHHHHS---HHHHTTTTT-SEE--B--SS-HHHHHHHHHHHHHHHHHHHHHHHTTS--

Solvent-accessible surface area (backbone atoms only — not comparable to full-atom values): 4777 Å² total; per-residue (Å²): 130,88,79,76,74,72,70,77,54,57,90,63,72,41,56,44,78,50,48,59,78,75,64,71,62,56,79,89,60,50,81,72,47,76,86,45,72,59,44,63,70,57,57,85,80,85,53,34,66,61,53,51,50,53,52,53,49,50,52,50,53,50,50,53,50,50,52,35,42,75,72,61,78,56,130

Organism: Aegilops tauschii subsp. strangulata (NCBI:txid200361)

InterPro domains:
  IPR019400 Peptidase C65, otubain [PF10275] (33-60)
  IPR038765 Papain-like cysteine peptidase superfamily [SSF54001] (33-59)
  IPR042467 Peptidase C65, otubain, subdomain 2 [G3DSA:1.20.1300.20] (43-59)
  IPR042468 Peptidase C65, otubain, subdomain 1 [G3DSA:3.30.200.60] (14-42)

Foldseek 3Di:
DPPPPDDQWDPDWDALVCCCVPPVDDPVCVVVCPPDGTDTDGDPPPCRVVVVVVVVVVVVVVVVVVVCVVVPVDD